Protein AF-X1FVB2-F1 (afdb_monomer)

pLDDT: mean 82.45, std 17.45, range [39.09, 97.56]

Radius of gyration: 11.27 Å; Cα contacts (8 Å, |Δi|>4): 113; chains: 1; bounding box: 31×24×32 Å

Sequence (68 aa):
SSEGKRFLSGGETLGAAYVIDGSREYAIICEGFSTGATIYEATGFKVFISFSASNMVNVAKRVREIMP

Structure (mmCIF, N/CA/C/O backbone):
data_AF-X1FVB2-F1
#
_entry.id   AF-X1FVB2-F1
#
loop_
_atom_site.group_PDB
_atom_site.id
_atom_site.type_symbol
_atom_site.label_atom_id
_atom_site.label_alt_id
_atom_site.label_comp_id
_atom_site.label_asym_id
_atom_site.label_entity_id
_atom_site.label_seq_id
_atom_site.pdbx_PDB_ins_code
_atom_site.Cartn_x
_atom_site.Cartn_y
_atom_site.Cartn_z
_atom_site.occupancy
_atom_site.B_iso_or_equiv
_atom_site.auth_seq_id
_atom_site.auth_comp_id
_atom_site.auth_asym_id
_atom_site.auth_atom_id
_atom_site.pdbx_PDB_model_num
ATOM 1 N N . SER A 1 1 ? -21.101 -10.776 -2.558 1.00 39.09 1 SER A N 1
ATOM 2 C CA . SER A 1 1 ? -20.243 -11.215 -3.673 1.00 39.09 1 SER A CA 1
ATOM 3 C C . SER A 1 1 ? -19.487 -10.023 -4.224 1.00 39.09 1 SER A C 1
ATOM 5 O O . SER A 1 1 ? -20.028 -9.317 -5.062 1.00 39.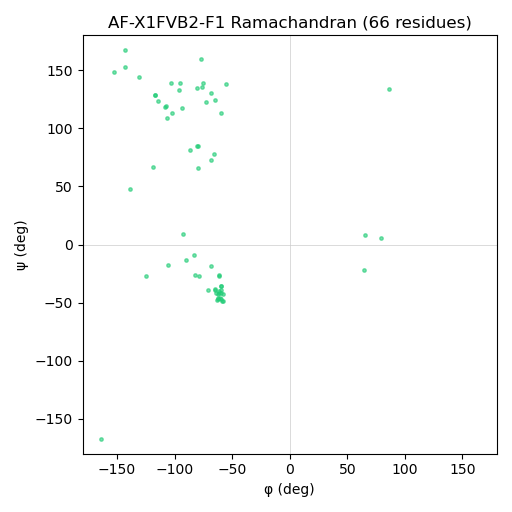09 1 SER A O 1
ATOM 7 N N . SER A 1 2 ? -18.282 -9.749 -3.724 1.00 42.78 2 SER A N 1
ATOM 8 C CA . SER A 1 2 ? -17.465 -8.629 -4.221 1.00 42.78 2 SER A CA 1
ATOM 9 C C . SER A 1 2 ? -15.998 -9.036 -4.337 1.00 42.78 2 SER A C 1
ATOM 11 O O . SER A 1 2 ? -15.107 -8.315 -3.910 1.00 42.78 2 SER A O 1
ATOM 13 N N . GLU A 1 3 ? -15.729 -10.192 -4.941 1.00 43.88 3 GLU A N 1
ATOM 14 C CA . GLU A 1 3 ? -14.383 -10.549 -5.406 1.00 43.88 3 GLU A CA 1
ATOM 15 C C . GLU A 1 3 ? -14.107 -9.852 -6.740 1.00 43.88 3 GLU A C 1
ATOM 17 O O . GLU A 1 3 ? -14.007 -10.451 -7.808 1.00 43.88 3 GLU A O 1
ATOM 22 N N . GLY A 1 4 ? -14.029 -8.527 -6.685 1.00 40.56 4 GLY A N 1
ATOM 23 C CA . GLY A 1 4 ? -13.574 -7.726 -7.805 1.00 40.56 4 GLY A CA 1
ATOM 24 C C . GLY A 1 4 ? -12.059 -7.623 -7.767 1.00 40.56 4 GLY A C 1
ATOM 25 O O . GLY A 1 4 ? -11.547 -6.601 -7.319 1.00 40.56 4 GLY A O 1
ATOM 26 N N . LYS A 1 5 ? -11.342 -8.641 -8.263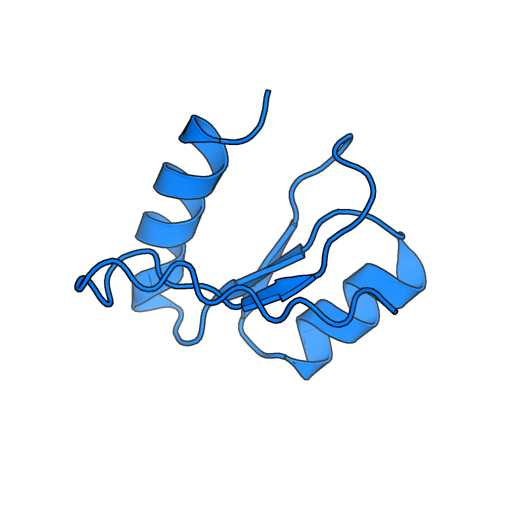 1.00 52.94 5 LYS A N 1
ATOM 27 C CA . LYS A 1 5 ? -9.927 -8.506 -8.655 1.00 52.94 5 LYS A CA 1
ATOM 28 C C . LYS A 1 5 ? -9.859 -7.547 -9.843 1.00 52.94 5 LYS A C 1
ATOM 30 O O . LYS A 1 5 ? -9.801 -7.962 -10.998 1.00 52.94 5 LYS A O 1
ATOM 35 N N . ARG A 1 6 ? -9.963 -6.246 -9.567 1.00 56.62 6 ARG A N 1
ATOM 36 C CA . ARG A 1 6 ? -9.886 -5.202 -10.586 1.00 56.62 6 ARG A CA 1
ATOM 37 C C . ARG A 1 6 ? -8.419 -4.974 -10.896 1.00 56.62 6 ARG A C 1
ATOM 39 O O . ARG A 1 6 ? -7.782 -4.080 -10.351 1.00 56.62 6 ARG A O 1
ATOM 46 N N . PHE A 1 7 ? -7.894 -5.790 -11.799 1.00 54.81 7 PHE A N 1
ATOM 47 C CA . PHE A 1 7 ? -6.791 -5.332 -12.621 1.00 54.81 7 PHE A CA 1
ATOM 48 C C . PHE A 1 7 ? -7.331 -4.118 -13.383 1.00 54.81 7 PHE A C 1
ATOM 50 O O . PHE A 1 7 ? -8.285 -4.241 -14.151 1.00 54.81 7 PHE A O 1
ATOM 57 N N . LEU A 1 8 ? -6.808 -2.925 -13.092 1.00 53.59 8 LEU A N 1
ATOM 58 C CA . LEU A 1 8 ? -7.076 -1.722 -13.881 1.00 53.59 8 LEU A CA 1
ATOM 59 C C . LEU A 1 8 ? -6.395 -1.915 -15.244 1.00 53.59 8 LEU A C 1
ATOM 61 O O . LEU A 1 8 ? -5.332 -1.368 -15.513 1.00 53.59 8 LEU A O 1
ATOM 65 N N . SER A 1 9 ? -6.980 -2.783 -16.067 1.00 44.59 9 SER A N 1
ATOM 66 C CA . SER A 1 9 ? -6.503 -3.152 -17.392 1.00 44.59 9 SER A CA 1
ATOM 67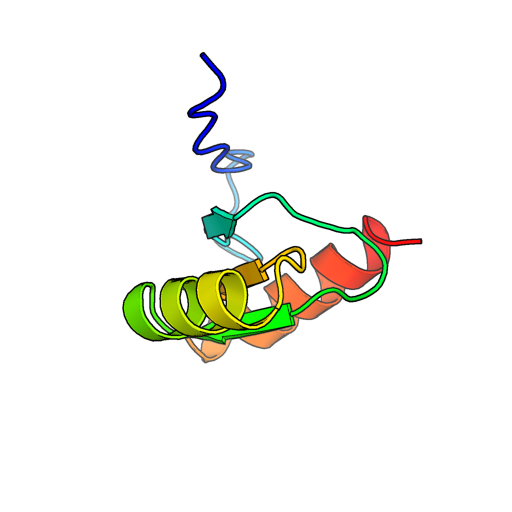 C C . SER A 1 9 ? -6.912 -2.071 -18.380 1.00 44.59 9 SER A C 1
ATOM 69 O O . SER A 1 9 ? -7.944 -2.158 -19.037 1.00 44.59 9 SER A O 1
ATOM 71 N N . GLY A 1 10 ? -6.079 -1.040 -18.460 1.00 45.06 10 GLY A N 1
ATOM 72 C CA . GLY A 1 10 ? -6.051 -0.091 -19.564 1.00 45.06 10 GLY A CA 1
ATOM 73 C C . GLY A 1 10 ? -4.689 -0.144 -20.244 1.00 45.06 10 GLY A C 1
ATOM 74 O O . GLY A 1 10 ? -3.936 0.802 -20.110 1.00 45.06 10 GLY A O 1
ATOM 75 N N . GLY A 1 11 ? -4.350 -1.269 -20.888 1.00 47.88 11 GLY A N 1
ATOM 76 C CA . GLY A 1 11 ? -3.269 -1.406 -21.886 1.00 47.88 11 GLY A CA 1
ATOM 77 C C . GLY A 1 11 ? -1.808 -1.186 -21.459 1.00 47.88 11 GLY A C 1
ATOM 78 O O . GLY A 1 11 ? -0.913 -1.712 -22.114 1.00 47.88 11 GLY A O 1
ATOM 79 N N . GLU A 1 12 ? -1.543 -0.473 -20.369 1.00 53.69 12 GLU A N 1
ATOM 80 C CA . GLU A 1 12 ? -0.205 -0.079 -19.937 1.00 53.69 12 GLU A CA 1
ATOM 81 C C . GLU A 1 12 ? 0.198 -0.877 -18.693 1.00 53.69 12 GLU A C 1
ATOM 83 O O . GLU A 1 12 ? -0.436 -0.820 -17.640 1.00 53.69 12 GLU A O 1
ATOM 88 N N . THR A 1 13 ? 1.272 -1.658 -18.808 1.00 63.44 13 THR A N 1
ATOM 89 C CA . THR A 1 13 ? 1.859 -2.411 -17.687 1.00 63.44 13 THR A CA 1
ATOM 90 C C . THR A 1 13 ? 2.509 -1.493 -16.646 1.00 63.44 13 THR A C 1
ATOM 92 O O . THR A 1 13 ? 2.715 -1.898 -15.500 1.00 63.44 13 THR A O 1
ATOM 95 N N . LEU A 1 14 ? 2.801 -0.244 -17.021 1.00 66.00 14 LEU A N 1
ATOM 96 C CA . LEU A 1 14 ? 3.349 0.782 -16.141 1.00 66.00 14 LEU A CA 1
ATOM 97 C C . LEU A 1 14 ? 2.278 1.277 -15.163 1.00 66.00 14 LEU A C 1
ATOM 99 O O . LEU A 1 14 ? 1.219 1.758 -15.547 1.00 66.00 14 LEU A O 1
ATOM 103 N N . GLY A 1 15 ? 2.561 1.156 -13.868 1.00 72.50 15 GLY A N 1
ATOM 104 C CA . GLY A 1 15 ? 1.628 1.503 -12.797 1.00 72.50 15 GLY A CA 1
ATOM 105 C C . GLY A 1 15 ? 0.557 0.444 -12.524 1.00 72.50 15 GLY A C 1
ATOM 106 O O . GLY A 1 15 ? -0.313 0.676 -11.684 1.00 72.50 15 GLY A O 1
ATOM 107 N N . ALA A 1 16 ? 0.624 -0.722 -13.180 1.00 81.88 16 ALA A N 1
ATOM 108 C CA . ALA A 1 16 ? -0.248 -1.850 -12.873 1.00 81.88 16 ALA A CA 1
ATOM 109 C C . ALA A 1 16 ? 0.075 -2.443 -11.488 1.00 81.88 16 ALA A C 1
ATOM 111 O O . ALA A 1 16 ? 1.227 -2.748 -11.175 1.00 81.88 16 ALA A O 1
ATOM 112 N N . ALA A 1 17 ? -0.957 -2.635 -10.672 1.00 89.62 17 ALA A N 1
ATOM 113 C CA . ALA A 1 17 ? -0.866 -3.246 -9.352 1.00 89.62 17 ALA A CA 1
ATOM 114 C C . ALA A 1 17 ? -2.097 -4.116 -9.091 1.00 89.62 17 ALA A C 1
ATOM 116 O O . ALA A 1 17 ? -3.179 -3.853 -9.624 1.00 89.62 17 ALA A O 1
ATOM 117 N N . TYR A 1 18 ? -1.942 -5.132 -8.246 1.00 90.88 18 TYR A N 1
ATOM 118 C CA . TYR A 1 18 ? -3.086 -5.812 -7.649 1.00 90.88 18 TYR A CA 1
ATOM 119 C C . TYR A 1 18 ? -3.599 -4.989 -6.470 1.00 90.88 18 TYR A C 1
ATOM 121 O O . TYR A 1 18 ? -2.808 -4.523 -5.656 1.00 90.88 18 TYR A O 1
ATOM 129 N N . VAL A 1 19 ? -4.913 -4.804 -6.367 1.00 93.75 19 VAL A N 1
ATOM 130 C CA . VAL A 1 19 ? -5.511 -3.970 -5.321 1.00 93.75 19 VAL A CA 1
ATOM 131 C C . VAL A 1 19 ? -6.351 -4.831 -4.393 1.00 93.75 19 VAL A C 1
ATOM 133 O O . VAL A 1 19 ? -7.284 -5.497 -4.843 1.00 93.75 19 VAL A O 1
ATOM 136 N N . ILE A 1 20 ? -6.036 -4.780 -3.100 1.00 93.94 20 ILE A N 1
ATOM 137 C CA . ILE A 1 20 ? -6.934 -5.228 -2.038 1.00 93.94 20 ILE A CA 1
ATOM 138 C C . ILE A 1 20 ? -7.710 -3.998 -1.570 1.00 93.94 20 ILE A C 1
ATOM 140 O O . ILE A 1 20 ? -7.122 -3.016 -1.110 1.00 93.94 20 ILE A O 1
ATOM 144 N N . ASP A 1 21 ? -9.030 -4.028 -1.747 1.00 92.69 21 ASP A N 1
ATOM 145 C CA . ASP A 1 21 ? -9.892 -2.930 -1.322 1.00 92.69 21 ASP A CA 1
ATOM 146 C C . ASP A 1 21 ? -10.084 -2.965 0.200 1.00 92.69 21 ASP A C 1
ATOM 148 O O . ASP A 1 21 ? -10.295 -4.019 0.798 1.00 92.69 21 ASP A O 1
ATOM 152 N N . GLY A 1 22 ? -9.983 -1.797 0.822 1.00 91.94 22 GLY A N 1
ATOM 153 C CA . GLY A 1 22 ? -10.025 -1.612 2.266 1.00 91.94 22 GLY A CA 1
ATOM 154 C C . GLY A 1 22 ? -10.287 -0.148 2.601 1.00 91.94 22 GLY A C 1
ATOM 155 O O . GLY A 1 22 ? -10.634 0.648 1.719 1.00 91.94 22 GLY A O 1
ATOM 156 N N . SER A 1 23 ? -10.095 0.223 3.866 1.00 93.50 23 SER A N 1
ATOM 157 C CA . SER A 1 23 ? -10.197 1.620 4.295 1.00 93.50 23 SER A CA 1
ATOM 158 C C . SER A 1 23 ? -9.254 2.510 3.478 1.00 93.50 23 SER A C 1
ATOM 160 O O . SER A 1 23 ? -8.115 2.143 3.187 1.00 93.50 23 SER A O 1
ATOM 162 N N . ARG A 1 24 ? -9.745 3.692 3.090 1.00 90.50 24 ARG A N 1
ATOM 163 C CA . ARG A 1 24 ? -8.997 4.676 2.292 1.00 90.50 24 ARG A CA 1
ATOM 164 C C . ARG A 1 24 ? -8.250 5.704 3.145 1.00 90.50 24 ARG A C 1
ATOM 166 O O . ARG A 1 24 ? -7.736 6.658 2.578 1.00 90.50 24 ARG A O 1
ATOM 173 N N . GLU A 1 25 ? -8.195 5.509 4.463 1.00 91.50 25 GLU A N 1
ATOM 174 C CA . GLU A 1 25 ? -7.445 6.372 5.387 1.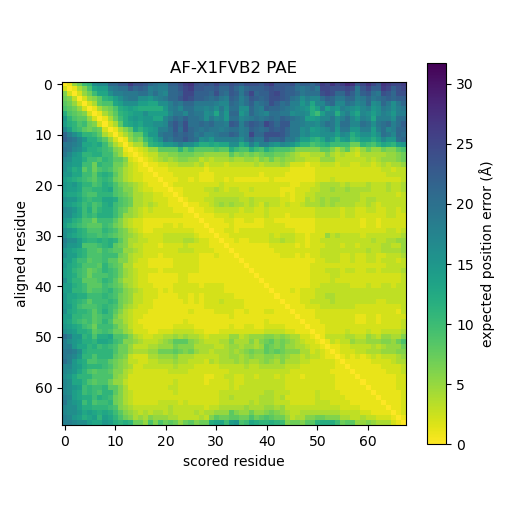00 91.50 25 GLU A CA 1
ATOM 175 C C . GLU A 1 25 ? -5.944 6.378 5.068 1.00 91.50 25 GLU A C 1
ATOM 177 O O . GLU A 1 25 ? -5.316 7.432 5.043 1.00 91.50 25 GLU A O 1
ATOM 182 N N . TYR A 1 26 ? -5.398 5.209 4.720 1.00 92.06 26 TYR A N 1
ATOM 183 C CA . TYR A 1 26 ? -4.035 5.061 4.227 1.00 92.06 26 TYR A CA 1
ATOM 184 C C . TYR A 1 26 ? -4.005 4.219 2.953 1.00 92.06 26 TYR A C 1
ATOM 186 O O . TYR A 1 26 ? -4.754 3.252 2.796 1.00 92.06 26 TYR A O 1
ATOM 194 N N . ALA A 1 27 ? -3.109 4.588 2.039 1.00 93.06 27 ALA A N 1
ATOM 195 C CA . ALA A 1 27 ? -2.773 3.796 0.867 1.00 93.06 27 ALA A CA 1
ATOM 196 C C . ALA A 1 27 ? -1.444 3.084 1.112 1.00 93.06 27 ALA A C 1
ATOM 198 O O . ALA A 1 27 ? -0.402 3.738 1.193 1.00 93.06 27 ALA A O 1
ATOM 199 N N . ILE A 1 28 ? -1.463 1.756 1.207 1.00 95.56 28 ILE A N 1
ATOM 200 C CA . ILE A 1 28 ? -0.231 0.983 1.364 1.00 95.56 28 ILE A CA 1
ATOM 201 C C . ILE A 1 28 ? 0.230 0.476 0.006 1.00 95.56 28 ILE A C 1
ATOM 203 O O . ILE A 1 28 ? -0.563 -0.063 -0.758 1.00 95.56 28 ILE A O 1
ATOM 207 N N . ILE A 1 29 ? 1.517 0.631 -0.295 1.00 94.50 29 ILE A N 1
ATOM 208 C CA . ILE A 1 29 ? 2.139 0.097 -1.508 1.00 94.50 29 ILE A CA 1
ATOM 209 C C . ILE A 1 29 ? 3.199 -0.911 -1.081 1.00 94.50 29 ILE A C 1
ATOM 211 O O . ILE A 1 29 ? 4.047 -0.599 -0.249 1.00 94.50 29 ILE A O 1
ATOM 215 N N . CYS A 1 30 ? 3.161 -2.115 -1.643 1.00 94.12 30 CYS A N 1
ATOM 216 C CA . CYS A 1 30 ? 4.132 -3.167 -1.346 1.00 94.12 30 CYS A CA 1
ATOM 217 C C . CYS A 1 30 ? 4.465 -3.997 -2.591 1.00 94.12 30 CYS A C 1
ATOM 219 O O . CYS A 1 30 ? 3.788 -3.898 -3.614 1.00 94.12 30 CYS A O 1
ATOM 221 N N . GLU A 1 31 ? 5.519 -4.807 -2.508 1.00 92.88 31 GLU A N 1
ATOM 222 C CA . GLU A 1 31 ? 5.826 -5.835 -3.505 1.00 92.88 31 GLU A CA 1
ATOM 223 C C . GLU A 1 31 ? 5.433 -7.216 -2.969 1.00 92.88 31 GLU A C 1
ATOM 225 O O . GLU A 1 31 ? 5.679 -7.540 -1.804 1.00 92.88 31 GLU A O 1
ATOM 230 N N . GLY A 1 32 ? 4.850 -8.037 -3.844 1.00 90.75 32 GLY A N 1
ATOM 231 C CA . GLY A 1 32 ? 4.521 -9.425 -3.543 1.00 90.75 32 GLY A CA 1
ATOM 232 C C . GLY A 1 32 ? 3.163 -9.595 -2.861 1.00 90.75 32 GLY A C 1
ATOM 233 O O . GLY A 1 32 ? 2.811 -8.907 -1.903 1.00 90.75 32 GLY A O 1
ATOM 234 N N . PHE A 1 33 ? 2.383 -10.558 -3.357 1.00 91.25 33 PHE A N 1
ATOM 235 C CA . PHE A 1 33 ? 1.020 -10.787 -2.878 1.00 91.25 33 PHE A CA 1
ATOM 236 C C . PHE A 1 33 ? 0.968 -11.176 -1.397 1.00 91.25 33 PHE A C 1
ATOM 238 O O . PHE A 1 33 ? 0.136 -10.653 -0.664 1.00 91.25 33 PHE A O 1
ATOM 245 N N . SER A 1 34 ? 1.879 -12.049 -0.951 1.00 94.75 34 SER A N 1
ATOM 246 C CA . SER A 1 34 ? 1.930 -12.502 0.445 1.00 94.75 34 SER A CA 1
ATOM 247 C C . SER A 1 34 ? 2.089 -11.328 1.409 1.00 94.75 34 SER A C 1
ATOM 249 O O . SER A 1 34 ? 1.322 -11.210 2.355 1.00 94.75 34 SER A O 1
ATOM 251 N N . THR A 1 35 ? 3.035 -10.426 1.134 1.00 94.19 35 THR A N 1
ATOM 252 C CA . THR A 1 35 ? 3.268 -9.227 1.947 1.00 94.19 35 THR A CA 1
ATOM 253 C C . THR A 1 35 ? 2.031 -8.334 1.985 1.00 94.19 35 THR A C 1
ATOM 255 O O . THR A 1 35 ? 1.614 -7.898 3.056 1.00 94.19 35 THR A O 1
ATOM 258 N N . GLY A 1 36 ? 1.413 -8.086 0.825 1.00 95.31 36 GLY A N 1
ATOM 259 C CA . GLY A 1 36 ? 0.225 -7.239 0.747 1.00 95.31 36 GLY A CA 1
ATOM 260 C C . GLY A 1 36 ? -0.988 -7.817 1.471 1.00 95.31 36 GLY A C 1
ATOM 261 O O . GLY A 1 36 ? -1.706 -7.073 2.136 1.00 95.31 36 GLY A O 1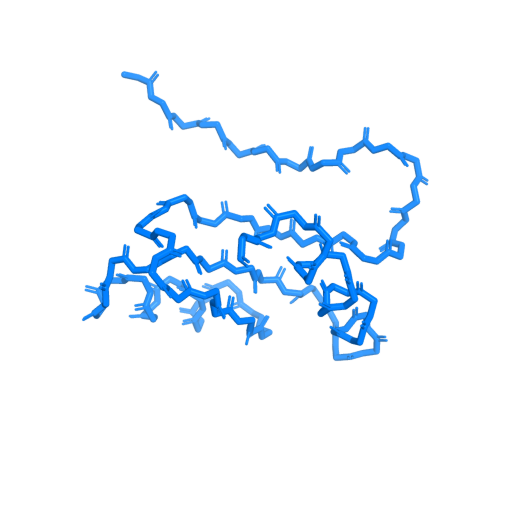
ATOM 262 N N . ALA A 1 37 ? -1.184 -9.136 1.400 1.00 95.50 37 ALA A N 1
ATOM 263 C CA . ALA A 1 37 ? -2.223 -9.829 2.153 1.00 95.50 37 ALA A CA 1
ATOM 264 C C . ALA A 1 37 ? -1.992 -9.703 3.666 1.00 95.50 37 ALA A C 1
ATOM 266 O O . ALA A 1 37 ? -2.895 -9.268 4.373 1.00 95.50 37 ALA A O 1
ATOM 267 N N . THR A 1 38 ? -0.768 -9.949 4.148 1.00 97.56 38 THR A N 1
ATOM 268 C CA . THR A 1 38 ? -0.430 -9.807 5.575 1.00 97.56 38 THR A CA 1
ATOM 269 C C . THR A 1 38 ? -0.666 -8.387 6.093 1.00 97.56 38 THR A C 1
ATOM 271 O O . THR A 1 38 ? -1.210 -8.206 7.180 1.00 97.56 38 THR A O 1
ATOM 274 N N . ILE A 1 39 ? -0.304 -7.363 5.313 1.00 96.75 39 ILE A N 1
ATOM 275 C CA . ILE A 1 39 ? -0.576 -5.962 5.667 1.00 96.75 39 ILE A CA 1
ATOM 276 C C . ILE A 1 39 ? -2.082 -5.707 5.751 1.00 96.75 39 ILE A C 1
ATOM 278 O O . ILE A 1 39 ? -2.545 -5.070 6.698 1.00 96.75 39 ILE A O 1
ATOM 282 N N . TYR A 1 40 ? -2.851 -6.185 4.770 1.00 96.88 40 TYR A N 1
ATOM 283 C CA . TYR A 1 40 ? -4.301 -6.023 4.771 1.00 96.88 40 TYR A CA 1
ATOM 284 C C . TYR A 1 40 ? -4.948 -6.718 5.972 1.00 96.88 40 TYR A C 1
ATOM 286 O O . TYR A 1 40 ? -5.748 -6.099 6.662 1.00 96.88 40 TYR A O 1
ATOM 294 N N . GLU A 1 41 ? -4.571 -7.961 6.268 1.00 96.81 41 GLU A N 1
ATOM 295 C CA . GLU A 1 41 ? -5.086 -8.701 7.426 1.00 96.81 41 GLU A CA 1
ATOM 296 C C . GLU A 1 41 ? -4.776 -7.990 8.750 1.00 96.81 41 GLU A C 1
ATOM 298 O O . GLU A 1 41 ? -5.606 -7.987 9.656 1.00 96.81 41 GLU A O 1
ATOM 303 N N . ALA A 1 42 ? -3.611 -7.343 8.852 1.00 97.44 42 ALA A N 1
ATOM 304 C CA . ALA A 1 42 ? -3.208 -6.614 10.052 1.00 97.44 42 ALA A CA 1
ATOM 305 C C . ALA A 1 42 ? -3.860 -5.226 10.198 1.00 97.44 42 ALA A C 1
ATOM 307 O O . ALA A 1 42 ? -3.966 -4.727 11.317 1.00 97.44 42 ALA A O 1
ATOM 308 N N . THR A 1 43 ? -4.250 -4.572 9.096 1.00 97.00 43 THR A N 1
ATOM 309 C CA . THR A 1 43 ? -4.620 -3.139 9.107 1.00 97.00 43 THR A CA 1
ATOM 310 C C . THR A 1 43 ? -6.004 -2.821 8.548 1.00 97.00 43 THR A C 1
ATOM 312 O O . THR A 1 43 ? -6.587 -1.799 8.897 1.00 97.00 43 THR A O 1
ATOM 315 N N . GLY A 1 44 ? -6.534 -3.646 7.6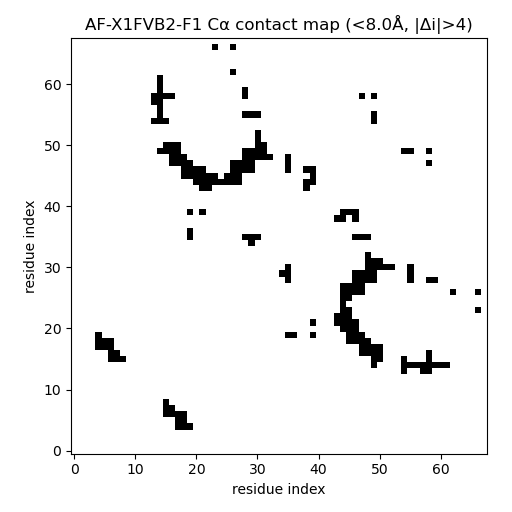45 1.00 95.38 44 GLY A N 1
ATOM 316 C CA . GLY A 1 44 ? -7.753 -3.365 6.885 1.00 95.38 44 GLY A CA 1
ATOM 317 C C . GLY A 1 44 ? -7.645 -2.184 5.908 1.00 95.38 44 GLY A C 1
ATOM 318 O O . GLY A 1 44 ? -8.662 -1.767 5.345 1.00 95.38 44 GLY A O 1
ATOM 319 N N . PHE A 1 45 ? -6.453 -1.616 5.697 1.00 96.06 45 PHE A N 1
ATOM 320 C CA . PHE A 1 45 ? -6.240 -0.500 4.771 1.00 96.06 45 PHE A CA 1
ATOM 321 C C . PHE A 1 45 ? -6.214 -0.956 3.315 1.00 96.06 45 PHE A C 1
ATOM 323 O O . PHE A 1 45 ? -5.971 -2.120 3.004 1.00 96.06 45 PHE A O 1
ATOM 330 N N . LYS A 1 46 ? -6.445 -0.022 2.393 1.00 95.25 46 LYS A N 1
ATOM 331 C CA . LYS A 1 46 ? -6.304 -0.278 0.961 1.00 95.25 46 LYS A CA 1
ATOM 332 C C . LYS A 1 46 ? -4.837 -0.569 0.621 1.00 95.25 46 LYS A C 1
ATOM 334 O O . LYS A 1 46 ? -3.963 0.264 0.870 1.00 95.25 46 LYS A O 1
ATOM 339 N N . VAL A 1 47 ? -4.580 -1.725 0.003 1.00 95.75 47 VAL A N 1
ATOM 340 C CA . VAL A 1 47 ? -3.226 -2.177 -0.360 1.00 95.75 47 VAL A CA 1
ATOM 341 C C . VAL A 1 47 ? -3.080 -2.306 -1.874 1.00 95.75 47 VAL A C 1
ATOM 343 O O . VAL A 1 47 ? -3.871 -2.979 -2.533 1.00 95.75 47 VAL A O 1
ATOM 346 N N . PHE A 1 48 ? -2.032 -1.696 -2.418 1.00 94.62 48 PHE A N 1
ATOM 347 C CA . PHE A 1 48 ? -1.594 -1.784 -3.806 1.00 94.62 48 PHE A CA 1
ATOM 348 C C . PHE A 1 48 ? -0.321 -2.634 -3.878 1.00 94.62 48 PHE A C 1
ATOM 350 O O . PHE A 1 48 ? 0.709 -2.298 -3.297 1.00 94.62 48 PHE A O 1
ATOM 357 N N . ILE A 1 49 ? -0.385 -3.740 -4.604 1.00 93.69 49 ILE A N 1
ATOM 358 C CA . ILE A 1 49 ? 0.688 -4.722 -4.708 1.00 93.69 49 ILE A CA 1
ATOM 359 C C . ILE A 1 49 ? 1.326 -4.592 -6.088 1.00 93.69 49 ILE A C 1
ATOM 361 O O . ILE A 1 49 ? 0.717 -4.942 -7.103 1.00 93.69 49 ILE A O 1
ATOM 365 N N . SER A 1 50 ? 2.551 -4.073 -6.124 1.00 91.56 50 SER A N 1
ATOM 366 C CA . SER A 1 50 ? 3.368 -4.039 -7.332 1.00 91.56 50 SER A CA 1
ATOM 367 C C . SER A 1 50 ? 3.931 -5.429 -7.628 1.00 91.56 50 SER A C 1
ATOM 369 O O . S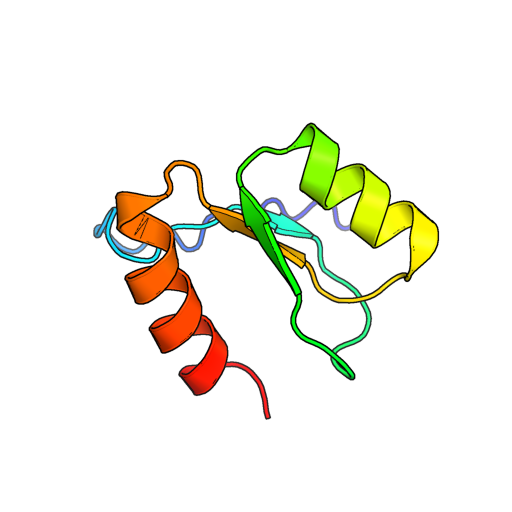ER A 1 50 ? 4.388 -6.132 -6.726 1.00 91.56 50 SER A O 1
ATOM 371 N N . PHE A 1 51 ? 3.934 -5.810 -8.904 1.00 82.81 51 PHE A N 1
ATOM 372 C CA . PHE A 1 51 ? 4.542 -7.061 -9.372 1.00 82.81 51 PHE A CA 1
ATOM 373 C C . PHE A 1 51 ? 6.057 -6.945 -9.607 1.00 82.81 51 PHE A C 1
ATOM 375 O O . PHE A 1 51 ? 6.715 -7.955 -9.834 1.00 82.81 51 PHE A O 1
ATOM 382 N N . SER A 1 52 ? 6.612 -5.728 -9.556 1.00 83.38 52 SER A N 1
ATOM 383 C CA . SER A 1 52 ? 8.056 -5.481 -9.596 1.00 83.38 52 SER A CA 1
ATOM 384 C C . SER A 1 52 ? 8.446 -4.179 -8.887 1.00 83.38 52 SER A C 1
ATOM 386 O O . SER A 1 52 ? 7.716 -3.180 -8.935 1.00 83.38 52 SER A O 1
ATOM 388 N N . ALA A 1 53 ? 9.637 -4.149 -8.291 1.00 82.38 53 ALA A N 1
ATOM 389 C CA . ALA A 1 53 ? 10.200 -2.955 -7.661 1.00 82.38 53 ALA A CA 1
ATOM 390 C C . ALA A 1 53 ? 10.357 -1.795 -8.653 1.00 82.38 53 ALA A C 1
ATOM 392 O O . ALA A 1 53 ? 10.046 -0.647 -8.335 1.00 82.38 53 ALA A O 1
ATOM 393 N N . SER A 1 54 ? 10.758 -2.097 -9.892 1.00 83.50 54 SER A N 1
ATOM 394 C CA . SER A 1 54 ? 10.893 -1.106 -10.967 1.00 83.50 54 SER A CA 1
ATOM 395 C C . SER A 1 54 ? 9.570 -0.419 -11.321 1.00 83.50 54 SER A C 1
ATOM 397 O O . SER A 1 54 ? 9.574 0.726 -11.771 1.00 83.50 54 SER A O 1
ATOM 399 N N . ASN A 1 55 ? 8.432 -1.075 -11.077 1.00 83.06 55 ASN A N 1
ATOM 400 C CA . ASN A 1 55 ? 7.110 -0.509 -11.320 1.00 83.06 55 ASN A CA 1
ATOM 401 C C . ASN A 1 55 ? 6.536 0.255 -10.113 1.00 83.06 55 ASN A C 1
ATOM 403 O O . ASN A 1 55 ? 5.582 1.020 -10.263 1.00 83.06 55 ASN A O 1
ATOM 407 N N . MET A 1 56 ? 7.128 0.109 -8.924 1.00 86.44 56 MET A N 1
ATOM 408 C CA . MET A 1 56 ? 6.600 0.673 -7.677 1.00 86.44 56 MET A CA 1
ATOM 409 C C . MET A 1 56 ? 6.474 2.203 -7.722 1.00 86.44 56 MET A C 1
ATOM 411 O O . MET A 1 56 ? 5.497 2.754 -7.222 1.00 86.44 56 MET A O 1
ATOM 415 N N . VAL A 1 57 ? 7.403 2.896 -8.390 1.00 89.25 57 VAL A N 1
ATOM 416 C CA . VAL A 1 57 ? 7.340 4.359 -8.569 1.00 89.25 57 VAL A CA 1
ATOM 417 C C . VAL A 1 57 ? 6.136 4.773 -9.421 1.00 89.25 57 VAL A C 1
ATOM 419 O O . VAL A 1 57 ? 5.478 5.767 -9.116 1.00 89.25 57 VAL A O 1
ATOM 422 N N . ASN A 1 58 ? 5.815 4.015 -10.471 1.00 90.00 58 ASN A N 1
ATOM 423 C CA . ASN A 1 58 ? 4.653 4.298 -11.319 1.00 90.00 58 ASN A CA 1
ATOM 424 C C . ASN A 1 58 ? 3.347 4.001 -10.575 1.00 90.00 58 ASN A C 1
ATOM 426 O O . ASN A 1 58 ? 2.403 4.785 -10.657 1.00 90.00 58 ASN A O 1
ATOM 430 N N . VAL A 1 59 ? 3.322 2.921 -9.784 1.00 89.25 59 VAL A N 1
ATOM 431 C CA . VAL A 1 59 ? 2.200 2.609 -8.886 1.00 89.25 59 VAL A CA 1
ATOM 432 C C . VAL A 1 59 ? 2.000 3.743 -7.881 1.00 89.25 59 VAL A C 1
ATOM 434 O O . VAL A 1 59 ? 0.887 4.233 -7.744 1.00 89.25 59 VAL A O 1
ATOM 437 N N . ALA A 1 60 ? 3.064 4.237 -7.243 1.00 91.06 60 ALA A N 1
ATOM 438 C CA . ALA A 1 60 ? 2.979 5.329 -6.275 1.00 91.06 60 ALA A CA 1
ATOM 439 C C . ALA A 1 60 ? 2.449 6.635 -6.876 1.00 91.06 60 ALA A C 1
ATOM 441 O O . ALA A 1 60 ? 1.611 7.297 -6.261 1.00 91.06 60 ALA A O 1
ATOM 442 N N . LYS A 1 61 ? 2.888 6.988 -8.091 1.00 91.00 61 LYS A N 1
ATOM 443 C CA . LYS A 1 61 ? 2.349 8.143 -8.826 1.00 91.00 61 LYS A CA 1
ATOM 444 C C . LYS A 1 61 ? 0.848 7.992 -9.064 1.00 91.00 61 LYS A C 1
ATOM 446 O O . LYS A 1 61 ? 0.096 8.891 -8.710 1.00 91.00 61 LYS A O 1
ATOM 451 N N . ARG A 1 62 ? 0.417 6.827 -9.557 1.00 88.44 62 ARG A N 1
ATOM 452 C CA . ARG A 1 62 ? -0.998 6.541 -9.820 1.00 88.44 62 ARG A CA 1
ATOM 453 C C . ARG A 1 62 ? -1.842 6.543 -8.547 1.00 88.44 62 ARG A C 1
ATOM 455 O O . ARG A 1 62 ? -2.940 7.085 -8.543 1.00 88.44 62 ARG A O 1
ATOM 462 N N . VAL A 1 63 ? -1.335 5.957 -7.461 1.00 90.56 63 VAL A N 1
ATOM 463 C CA . VAL A 1 63 ? -2.005 5.944 -6.151 1.00 90.56 63 VAL A CA 1
ATOM 464 C C . VAL A 1 63 ? -2.261 7.368 -5.663 1.00 90.56 63 VAL A C 1
ATOM 466 O O . VAL A 1 63 ? -3.366 7.659 -5.215 1.00 90.56 63 VAL A O 1
ATOM 469 N N . ARG A 1 64 ? -1.283 8.267 -5.827 1.00 89.88 64 ARG A N 1
ATOM 470 C CA . ARG A 1 64 ? -1.422 9.696 -5.507 1.00 89.88 64 ARG A CA 1
ATOM 471 C C . ARG A 1 64 ? -2.500 10.423 -6.314 1.00 89.88 64 ARG A C 1
ATOM 473 O O . ARG A 1 64 ? -3.005 11.424 -5.834 1.00 89.88 64 ARG A O 1
ATOM 480 N N . GLU A 1 65 ? -2.823 9.972 -7.523 1.00 88.25 65 GLU A N 1
ATOM 481 C CA . GLU A 1 65 ? -3.872 10.591 -8.349 1.00 88.25 65 GLU A CA 1
ATOM 482 C C . GLU A 1 65 ? -5.283 10.114 -7.972 1.00 88.25 65 GLU A C 1
ATOM 484 O O . GLU A 1 65 ? -6.259 10.820 -8.211 1.00 88.25 65 GLU A O 1
ATOM 489 N N . ILE A 1 66 ? -5.408 8.906 -7.410 1.00 84.56 66 ILE A N 1
ATOM 490 C CA . ILE A 1 66 ? -6.705 8.259 -7.141 1.00 84.56 66 ILE A CA 1
ATOM 491 C C . ILE A 1 66 ? -7.102 8.259 -5.663 1.00 84.56 66 ILE A C 1
ATOM 493 O O . ILE A 1 66 ? -8.259 7.974 -5.339 1.00 84.56 66 ILE A O 1
ATOM 497 N N . MET A 1 67 ? -6.155 8.488 -4.756 1.00 82.31 67 MET A N 1
ATOM 498 C CA . MET A 1 67 ? -6.404 8.601 -3.322 1.00 82.31 67 MET A CA 1
ATOM 499 C C . MET A 1 67 ? -6.569 10.083 -2.950 1.00 82.31 67 MET A C 1
ATOM 501 O O . MET A 1 67 ? -5.861 10.906 -3.525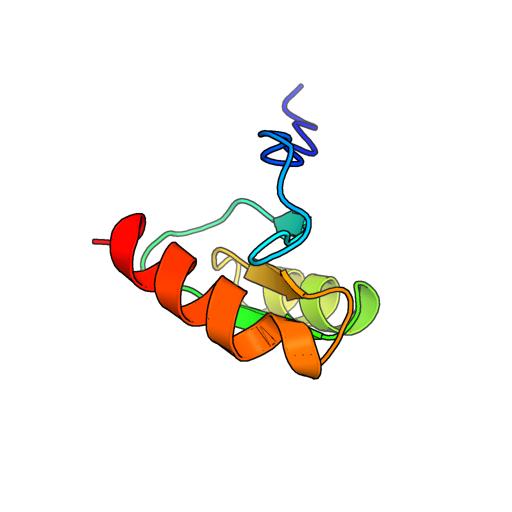 1.00 82.31 67 MET A O 1
ATOM 505 N N . PRO A 1 68 ? -7.533 10.418 -2.072 1.00 74.06 68 PRO A N 1
ATOM 506 C CA . PRO A 1 68 ? -7.713 11.781 -1.571 1.00 74.06 68 PRO A CA 1
ATOM 507 C C . PRO A 1 68 ? -6.503 12.233 -0.745 1.00 74.06 68 PRO A C 1
ATOM 509 O O . PRO A 1 68 ? -6.175 13.435 -0.827 1.00 74.06 68 PRO A O 1
#

Secondary structure (DSSP, 8-state):
---------SS--TT-EEEE--EEEEEEEEESHHHHHHHHHHH-EEEEEES-HHHHHHHHHHHHHH--

Nearest PDB structures (foldseek):
  5b48-assembly1_A  TM=5.163E-01  e=4.745E+00  Sulfurisphaera tokodaii str. 7
  8d8l-assembly1_E  TM=3.360E-01  e=2.797E+00  Saccharomyces cerevisiae
  4zcr-assembly1_A-2  TM=2.711E-01  e=5.069E+00  Plasmodium falciparum 3D7

Solvent-accessible surface area (backbone atoms only — not comparable to full-atom values): 4081 Å² total; per-residue (Å²): 142,80,89,67,79,57,63,78,80,71,94,52,78,76,35,50,41,51,56,48,88,45,44,79,90,46,82,45,76,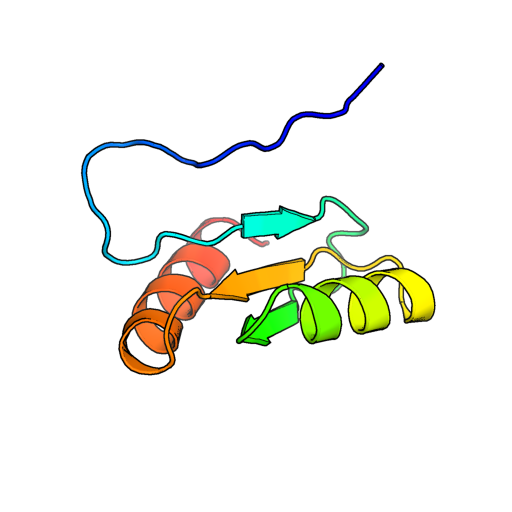39,64,43,69,70,56,35,49,54,49,30,76,74,65,46,34,21,28,37,22,21,89,42,79,88,38,40,64,42,30,52,54,51,49,64,75,75,50,137

Organism: NCBI:txid412755

Mean predicted aligned error: 6.59 Å

Foldseek 3Di:
DPPPQDQVPPPDLQLTWGKDDFDLPDEAEEEDPVVQVVCCVVPRYIYTYRPDPVRRVRVVVVCVVPRD